Protein AF-A0A7S0WW81-F1 (afdb_monomer)

Organism: NCBI:txid1411642

Mean predicted aligned error: 4.0 Å

InterPro domains:
  IPR008942 ENTH/VHS [SSF48464] (6-82)
  IPR018610 UV-stimulated scaffold protein A [PTHR28670] (7-100)
  IPR049408 UV-stimulated scaffold protein A, N-terminal alpha-solenoid repeats [PF20867] (8-100)

Radius of gyration: 12.89 Å; Cα contacts (8 Å, |Δi|>4): 90; chains: 1; bounding box: 30×28×34 Å

Foldseek 3Di:
DCPVLLVLLLVLLVCQLPDDPDLQDGDPVSLVVNVVSCVVDLVSVVSNLVSLLVQLPDPDPSSNSSSVVSLVVCCVPDPSSVVVCVVCVVSVCCSPVVPPD

Sequence (101 aa):
MDYDAYTRVTTLIERLTNDVHDAEHLDAQKLSELKKTVRASDAVLLRAFEVLMERLKLRNSQKRLRALLILDVFFRRSKVCRGLLISKLEAFFELVVGLNS

Structure (mmCIF, N/CA/C/O backbone):
data_AF-A0A7S0WW81-F1
#
_entry.id   AF-A0A7S0WW81-F1
#
loop_
_atom_site.group_PDB
_atom_site.id
_atom_site.type_symbol
_atom_site.label_atom_id
_atom_site.label_alt_id
_atom_site.label_comp_id
_atom_site.label_asym_id
_atom_site.label_entity_id
_atom_site.label_seq_id
_atom_site.pdbx_PDB_ins_code
_atom_site.Cartn_x
_atom_site.Cartn_y
_atom_site.Cartn_z
_atom_site.occupancy
_atom_site.B_iso_or_equiv
_atom_site.auth_seq_id
_atom_site.auth_comp_id
_atom_site.auth_asym_id
_atom_site.auth_atom_id
_atom_site.pdbx_PDB_model_num
ATOM 1 N N . MET A 1 1 ? -6.761 -11.057 15.107 1.00 58.47 1 MET A N 1
ATOM 2 C CA . MET A 1 1 ? -5.908 -10.496 14.037 1.00 58.47 1 MET A CA 1
ATOM 3 C C . MET A 1 1 ? -6.227 -11.277 12.772 1.00 58.47 1 MET A C 1
ATOM 5 O O . MET A 1 1 ? -6.121 -12.495 12.813 1.00 58.47 1 MET A O 1
ATOM 9 N N . ASP A 1 2 ? -6.716 -10.621 11.719 1.00 74.12 2 ASP A N 1
ATOM 10 C CA . ASP A 1 2 ? -7.163 -11.283 10.482 1.00 74.12 2 ASP A CA 1
ATOM 11 C C . ASP A 1 2 ? -5.961 -11.567 9.562 1.00 74.12 2 ASP A C 1
ATOM 13 O O . ASP A 1 2 ? -5.620 -10.794 8.664 1.00 74.12 2 ASP A 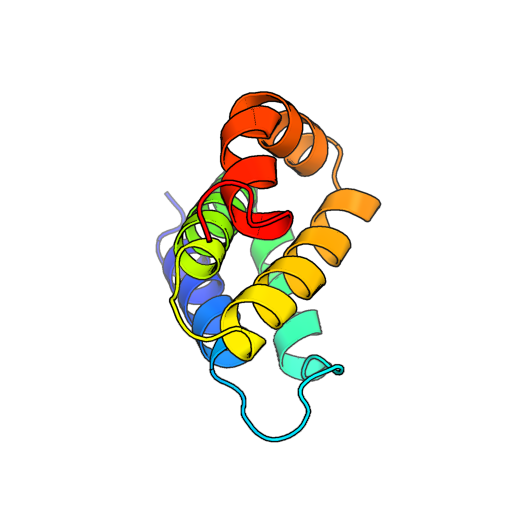O 1
ATOM 17 N N . TYR A 1 3 ? -5.245 -12.647 9.885 1.00 80.06 3 TYR A N 1
ATOM 18 C CA . TYR A 1 3 ? -4.014 -13.061 9.207 1.00 80.06 3 TYR A CA 1
ATOM 19 C C . TYR A 1 3 ? -4.235 -13.367 7.717 1.00 80.06 3 TYR A C 1
ATOM 21 O O . TYR A 1 3 ? -3.365 -13.088 6.884 1.00 80.06 3 TYR A O 1
ATOM 29 N N . ASP A 1 4 ? -5.413 -13.890 7.372 1.00 91.44 4 ASP A N 1
ATOM 30 C CA . ASP A 1 4 ? -5.773 -14.217 5.994 1.00 91.44 4 ASP A CA 1
ATOM 31 C C . ASP A 1 4 ? -5.930 -12.944 5.154 1.00 91.44 4 ASP A C 1
ATOM 33 O O . ASP A 1 4 ? -5.281 -12.801 4.114 1.00 91.44 4 ASP A O 1
ATOM 37 N N . ALA A 1 5 ? -6.664 -11.943 5.658 1.00 93.19 5 ALA A N 1
ATOM 38 C CA . ALA A 1 5 ? -6.813 -10.667 4.960 1.00 93.19 5 ALA A CA 1
ATOM 39 C C . ALA A 1 5 ? -5.472 -9.936 4.757 1.00 93.19 5 ALA A C 1
ATOM 41 O O . ALA A 1 5 ? -5.258 -9.312 3.714 1.00 93.19 5 ALA A O 1
ATOM 42 N N . TYR A 1 6 ? -4.541 -10.038 5.713 1.00 94.88 6 TYR A N 1
ATOM 43 C CA . TYR A 1 6 ? -3.207 -9.422 5.627 1.00 94.88 6 TYR A CA 1
ATOM 44 C C . TYR A 1 6 ? -2.332 -10.084 4.563 1.00 94.88 6 TYR A C 1
ATOM 46 O O . TYR A 1 6 ? -1.641 -9.411 3.787 1.00 94.88 6 TYR A O 1
ATOM 54 N N . THR A 1 7 ? -2.369 -11.410 4.509 1.00 95.44 7 THR A N 1
ATOM 55 C CA . THR A 1 7 ? -1.652 -12.169 3.484 1.00 95.44 7 THR A CA 1
ATOM 56 C C . THR A 1 7 ? -2.260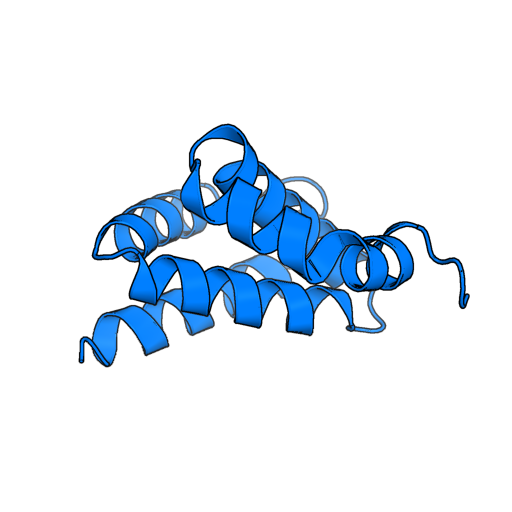 -11.878 2.117 1.00 95.44 7 THR A C 1
ATOM 58 O O . THR A 1 7 ? -1.547 -11.508 1.182 1.00 95.44 7 THR A O 1
ATOM 61 N N . ARG A 1 8 ? -3.596 -11.913 2.020 1.00 96.69 8 ARG A N 1
ATOM 62 C CA . ARG A 1 8 ? -4.326 -11.668 0.775 1.00 96.69 8 ARG A CA 1
ATOM 63 C C . ARG A 1 8 ? -4.071 -10.276 0.212 1.00 96.69 8 ARG A C 1
ATOM 65 O O . ARG A 1 8 ? -3.789 -10.157 -0.982 1.00 96.69 8 ARG A O 1
ATOM 72 N N . VAL A 1 9 ? -4.139 -9.236 1.048 1.00 97.19 9 VAL A N 1
ATOM 73 C CA . VAL A 1 9 ? -3.906 -7.851 0.608 1.00 97.19 9 VAL A CA 1
ATOM 74 C C . VAL A 1 9 ? -2.478 -7.669 0.101 1.00 97.19 9 VAL A C 1
ATOM 76 O O . VAL A 1 9 ? -2.279 -7.062 -0.951 1.00 97.19 9 VAL A O 1
ATOM 79 N N . THR A 1 10 ? -1.506 -8.276 0.791 1.00 97.38 10 THR A N 1
ATOM 80 C CA . THR A 1 10 ? -0.098 -8.253 0.386 1.00 97.38 10 THR A CA 1
ATOM 81 C C . THR A 1 10 ? 0.034 -8.890 -0.994 1.00 97.38 10 THR A C 1
ATOM 83 O O . THR A 1 10 ? 0.404 -8.195 -1.939 1.00 97.38 10 THR A O 1
ATOM 86 N N . THR A 1 11 ? -0.385 -10.152 -1.153 1.00 97.56 11 THR A N 1
ATOM 87 C CA . THR A 1 11 ? -0.298 -10.902 -2.419 1.00 97.56 11 THR A CA 1
ATOM 88 C C . THR A 1 11 ? -0.976 -10.182 -3.584 1.00 97.56 11 THR A C 1
ATOM 90 O O . THR A 1 11 ? -0.438 -10.160 -4.692 1.00 97.56 11 THR A O 1
ATOM 93 N N . LEU A 1 12 ? -2.148 -9.578 -3.367 1.00 97.88 12 LEU A N 1
ATOM 94 C CA . LEU A 1 12 ? -2.850 -8.839 -4.419 1.00 97.88 12 LEU A CA 1
ATOM 95 C C . LEU A 1 12 ? -2.055 -7.620 -4.891 1.00 97.88 12 LEU A C 1
ATOM 97 O O . LEU A 1 12 ? -1.938 -7.421 -6.101 1.00 97.88 12 LEU A O 1
ATOM 101 N N . ILE A 1 13 ? -1.461 -6.854 -3.972 1.00 97.88 13 ILE A N 1
ATOM 102 C CA . ILE A 1 13 ? -0.593 -5.719 -4.321 1.00 97.88 13 ILE A CA 1
ATOM 103 C C . ILE A 1 13 ? 0.653 -6.206 -5.066 1.00 97.88 13 ILE A C 1
ATOM 105 O O . ILE A 1 13 ? 1.053 -5.602 -6.062 1.00 97.88 13 ILE A O 1
ATOM 109 N 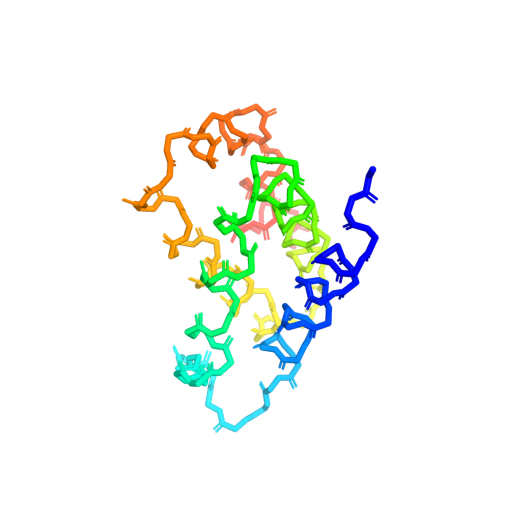N . GLU A 1 14 ? 1.259 -7.317 -4.645 1.00 96.69 14 GLU A N 1
ATOM 110 C CA . GLU A 1 14 ? 2.439 -7.864 -5.326 1.00 96.69 14 GLU A CA 1
ATOM 111 C C . GLU A 1 14 ? 2.127 -8.256 -6.766 1.00 96.69 14 GLU A C 1
ATOM 113 O O . GLU A 1 14 ? 2.859 -7.891 -7.686 1.00 96.69 14 GLU A O 1
ATOM 118 N N . ARG A 1 15 ? 1.011 -8.961 -6.974 1.00 96.00 15 ARG A N 1
ATOM 119 C CA . ARG A 1 15 ? 0.561 -9.377 -8.305 1.00 96.00 15 ARG A CA 1
ATOM 120 C C . ARG A 1 15 ? 0.219 -8.170 -9.167 1.00 96.00 15 ARG A C 1
ATOM 122 O O . ARG A 1 15 ? 0.655 -8.110 -10.308 1.00 96.00 15 ARG A O 1
ATOM 129 N N . LEU A 1 16 ? -0.509 -7.203 -8.611 1.00 95.88 16 LEU A N 1
ATOM 130 C CA . LEU A 1 16 ? -0.875 -5.978 -9.317 1.00 95.88 16 LEU A CA 1
ATOM 131 C C . LEU A 1 16 ? 0.325 -5.092 -9.638 1.00 95.88 16 LEU A C 1
ATOM 133 O O . LEU A 1 16 ? 0.235 -4.344 -10.597 1.00 95.88 16 LEU A O 1
ATOM 137 N N . THR A 1 17 ? 1.419 -5.141 -8.875 1.00 95.19 17 THR A N 1
ATOM 138 C CA . THR A 1 17 ? 2.628 -4.337 -9.147 1.00 95.19 17 THR A CA 1
ATOM 139 C C . THR A 1 17 ? 3.652 -5.064 -10.015 1.00 95.19 17 THR A C 1
ATOM 141 O O . THR A 1 17 ? 4.454 -4.402 -10.663 1.00 95.19 17 THR A O 1
ATOM 144 N N . ASN A 1 18 ? 3.638 -6.399 -10.052 1.00 94.06 18 ASN A N 1
ATOM 145 C CA . ASN A 1 18 ? 4.510 -7.207 -10.912 1.00 94.06 18 ASN A CA 1
ATOM 146 C C . ASN A 1 18 ? 3.914 -7.495 -12.301 1.00 94.06 18 ASN A C 1
ATOM 148 O O . ASN A 1 18 ? 4.602 -8.092 -13.124 1.00 94.06 18 ASN A O 1
ATOM 152 N N . ASP A 1 19 ? 2.660 -7.118 -12.556 1.00 87.75 19 ASP A N 1
ATOM 153 C CA . ASP A 1 19 ? 2.015 -7.330 -13.851 1.00 87.75 19 ASP A CA 1
ATOM 154 C C . ASP A 1 19 ? 2.724 -6.517 -14.952 1.00 87.75 19 ASP A C 1
ATOM 156 O O . ASP A 1 19 ? 2.947 -5.309 -14.812 1.00 87.75 19 ASP A O 1
ATOM 160 N N . VAL A 1 20 ? 3.108 -7.202 -16.031 1.00 79.88 20 VAL A N 1
ATOM 161 C CA . VAL A 1 20 ? 3.920 -6.666 -17.136 1.00 79.88 20 VAL A CA 1
ATOM 162 C C . VAL A 1 20 ? 3.098 -6.333 -18.380 1.00 79.88 20 VAL A C 1
ATOM 164 O O . VAL A 1 20 ? 3.634 -5.707 -19.289 1.00 79.88 20 VAL A O 1
ATOM 167 N N . HIS A 1 21 ? 1.818 -6.715 -18.432 1.00 73.38 21 HIS A N 1
ATOM 168 C CA . HIS A 1 21 ? 1.039 -6.643 -19.673 1.00 73.38 21 HIS A CA 1
ATOM 169 C C . HIS A 1 21 ? 0.557 -5.235 -20.043 1.00 73.38 21 HIS A C 1
ATOM 171 O O . HIS A 1 21 ? 0.467 -4.931 -21.227 1.00 73.38 21 HIS A O 1
ATOM 177 N N . ASP A 1 22 ? 0.278 -4.372 -19.063 1.00 74.88 22 ASP A N 1
ATOM 178 C CA . ASP A 1 22 ? -0.196 -3.004 -19.312 1.00 74.88 22 ASP A CA 1
ATOM 179 C C . ASP A 1 22 ? 0.278 -2.066 -18.201 1.00 74.88 22 ASP A C 1
ATOM 181 O O . ASP A 1 22 ? -0.174 -2.179 -17.065 1.00 74.88 22 ASP A O 1
ATOM 185 N N . ALA A 1 23 ? 1.229 -1.178 -18.496 1.00 69.31 23 ALA A N 1
ATOM 186 C CA . ALA A 1 23 ? 1.859 -0.319 -17.493 1.00 69.31 23 ALA A CA 1
ATOM 187 C C . ALA A 1 23 ? 0.907 0.705 -16.852 1.00 69.31 23 ALA A C 1
ATOM 189 O O . ALA A 1 23 ? 1.155 1.113 -15.715 1.00 69.31 23 ALA A O 1
ATOM 190 N N . GLU A 1 24 ? -0.162 1.091 -17.549 1.00 75.19 24 GLU A N 1
ATOM 191 C CA . GLU A 1 24 ? -1.076 2.158 -17.125 1.00 75.19 24 GLU A CA 1
ATOM 192 C C . GLU A 1 24 ? -2.395 1.606 -16.573 1.00 75.19 24 GLU A C 1
ATOM 194 O O . GLU A 1 24 ? -3.034 2.253 -15.740 1.00 75.19 24 GLU A O 1
ATOM 199 N N . HIS A 1 25 ? -2.769 0.377 -16.944 1.00 86.12 25 HIS A N 1
ATOM 200 C CA . HIS A 1 25 ? -3.987 -0.259 -16.451 1.00 86.12 25 HIS A CA 1
ATOM 201 C C . HIS A 1 25 ? -3.709 -1.340 -15.407 1.00 86.12 25 HIS A C 1
ATOM 203 O O . HIS A 1 25 ? -2.927 -2.281 -15.574 1.00 86.12 25 HIS A O 1
ATOM 209 N N . LEU A 1 26 ? -4.420 -1.225 -14.289 1.00 92.62 26 LEU A N 1
ATOM 210 C CA . LEU A 1 26 ? -4.495 -2.268 -13.279 1.00 92.62 26 LEU A CA 1
ATOM 211 C C . LEU A 1 26 ? -5.533 -3.305 -13.703 1.00 92.62 26 LEU A C 1
ATOM 213 O O . LEU A 1 26 ? -6.649 -2.949 -14.076 1.00 92.62 26 LEU A O 1
ATOM 217 N N . ASP A 1 27 ? -5.192 -4.586 -13.570 1.00 94.25 27 ASP A N 1
ATOM 218 C CA . ASP A 1 27 ? -6.143 -5.681 -13.750 1.00 94.25 27 ASP A CA 1
ATOM 219 C C . ASP A 1 27 ? -7.404 -5.441 -12.900 1.00 94.25 27 ASP A C 1
ATOM 221 O O . ASP A 1 27 ? -7.351 -5.375 -11.664 1.00 94.25 27 ASP A O 1
ATOM 225 N N . ALA A 1 28 ? -8.545 -5.286 -13.575 1.00 93.06 28 ALA A N 1
ATOM 226 C CA . ALA A 1 28 ? -9.792 -4.865 -12.946 1.00 93.06 28 ALA A CA 1
ATOM 227 C C . ALA A 1 28 ? -10.319 -5.891 -11.932 1.00 93.06 28 ALA A C 1
ATOM 229 O O . ALA A 1 28 ? -10.902 -5.508 -10.910 1.00 93.06 28 ALA A O 1
ATOM 230 N N . GLN A 1 29 ? -10.097 -7.186 -12.179 1.00 94.81 29 GLN A N 1
ATOM 231 C CA . GLN A 1 29 ? -10.538 -8.258 -11.293 1.00 94.81 29 GLN A CA 1
ATOM 232 C C . GLN A 1 29 ? -9.712 -8.260 -10.004 1.00 94.81 29 GLN A C 1
ATOM 234 O O . GLN A 1 29 ? -10.284 -8.197 -8.910 1.00 94.81 29 GLN A O 1
ATOM 239 N N . LYS A 1 30 ? -8.379 -8.248 -10.120 1.00 95.31 30 LYS A N 1
ATOM 240 C CA . LYS A 1 30 ? -7.451 -8.179 -8.980 1.00 95.31 30 LYS A CA 1
ATOM 241 C C . LYS A 1 30 ? -7.666 -6.893 -8.176 1.00 95.31 30 LYS A C 1
ATOM 243 O O . LYS A 1 30 ? -7.681 -6.933 -6.948 1.00 95.31 30 LYS A O 1
ATOM 248 N N . LEU A 1 31 ? -7.898 -5.759 -8.845 1.00 96.12 31 LEU A N 1
ATOM 249 C CA . LEU A 1 31 ? -8.182 -4.483 -8.179 1.00 96.12 31 LEU A CA 1
ATOM 250 C C . LEU A 1 31 ? -9.537 -4.493 -7.455 1.00 96.12 31 LEU A C 1
ATOM 252 O O . LEU A 1 31 ? -9.668 -3.929 -6.368 1.00 96.12 31 LEU A O 1
ATOM 256 N N . SER A 1 32 ? -10.562 -5.115 -8.041 1.00 96.50 32 SER A N 1
ATOM 257 C CA . SER A 1 32 ? -11.865 -5.292 -7.390 1.00 96.50 32 SER A CA 1
ATOM 258 C C . SER A 1 32 ? -11.738 -6.119 -6.114 1.00 96.50 32 SER A C 1
ATOM 260 O O . SER A 1 32 ? -12.266 -5.728 -5.072 1.00 96.50 32 SER A O 1
ATOM 262 N N . GLU A 1 33 ? -10.984 -7.214 -6.175 1.00 96.88 33 GLU A N 1
ATOM 263 C CA . GLU A 1 33 ? -10.715 -8.053 -5.014 1.00 96.88 33 GLU A CA 1
ATOM 264 C C . GLU A 1 33 ? -9.932 -7.298 -3.938 1.00 96.88 33 GLU A C 1
ATOM 266 O O . GLU A 1 33 ? -10.356 -7.270 -2.785 1.00 96.88 33 GLU A O 1
ATOM 271 N N . LEU A 1 34 ? -8.874 -6.582 -4.327 1.00 97.31 34 LEU A N 1
ATOM 272 C CA . LEU A 1 34 ? -8.076 -5.773 -3.410 1.00 97.31 34 LEU A CA 1
ATOM 273 C C . LEU A 1 34 ? -8.944 -4.755 -2.659 1.00 97.31 34 LEU A C 1
ATOM 275 O O . LEU A 1 34 ? -8.860 -4.655 -1.436 1.00 97.31 34 LEU A O 1
ATOM 279 N N . LYS A 1 35 ? -9.833 -4.050 -3.374 1.00 95.81 35 LYS A N 1
ATOM 280 C CA . LYS A 1 35 ? -10.791 -3.103 -2.776 1.00 95.81 35 LYS A CA 1
ATOM 281 C C . LYS A 1 35 ? -11.741 -3.767 -1.777 1.00 95.81 35 LYS A C 1
ATOM 283 O O . LYS A 1 35 ? -12.157 -3.102 -0.834 1.00 95.81 35 LYS A O 1
ATOM 288 N N . LYS A 1 36 ? -12.123 -5.031 -1.986 1.00 95.56 36 LYS A N 1
ATOM 289 C CA . LYS A 1 36 ? -12.953 -5.782 -1.030 1.00 95.56 36 LYS A CA 1
ATOM 290 C C . LYS A 1 36 ? -12.139 -6.159 0.205 1.00 95.56 36 LYS A C 1
ATOM 292 O O . LYS A 1 36 ? -12.601 -5.908 1.311 1.00 95.56 36 LYS A O 1
ATOM 297 N N . THR A 1 37 ? -10.922 -6.670 0.021 1.00 95.69 37 THR A N 1
ATOM 298 C CA . THR A 1 37 ? -10.041 -7.078 1.125 1.00 95.69 37 THR A CA 1
ATOM 299 C C . THR A 1 37 ? -9.716 -5.909 2.056 1.00 95.69 37 THR A C 1
ATOM 301 O O . THR A 1 37 ? -9.885 -6.033 3.263 1.00 95.69 37 THR A O 1
ATOM 304 N N . VAL A 1 38 ? -9.350 -4.735 1.524 1.00 95.31 38 VAL A N 1
ATOM 305 C CA . VAL A 1 38 ? -9.024 -3.560 2.365 1.00 95.31 38 VAL A CA 1
ATOM 306 C C . VAL A 1 38 ? -10.214 -2.996 3.144 1.00 95.31 38 VAL A C 1
ATOM 308 O O . VAL A 1 38 ? -10.012 -2.236 4.083 1.00 95.31 38 VAL A O 1
ATOM 311 N N . ARG A 1 39 ? -11.453 -3.347 2.775 1.00 92.81 39 ARG A N 1
ATOM 312 C CA . ARG A 1 39 ? -12.663 -2.932 3.506 1.00 92.81 39 ARG A CA 1
ATOM 313 C C . ARG A 1 39 ? -12.956 -3.803 4.724 1.00 92.81 39 ARG A C 1
ATOM 315 O O . ARG A 1 39 ? -13.850 -3.451 5.483 1.00 92.81 39 ARG A O 1
ATOM 322 N N . ALA A 1 40 ? -12.235 -4.912 4.908 1.00 91.81 40 ALA A N 1
ATOM 323 C CA . ALA A 1 40 ? -12.438 -5.796 6.049 1.00 91.81 40 ALA A CA 1
ATOM 324 C C . ALA A 1 40 ? -12.140 -5.090 7.384 1.00 91.81 40 ALA A C 1
ATOM 326 O O . ALA A 1 40 ? -12.861 -5.291 8.356 1.00 91.81 40 ALA A O 1
ATOM 327 N N . SER A 1 41 ? -11.104 -4.241 7.437 1.00 93.12 41 SER A N 1
ATOM 328 C CA . SER A 1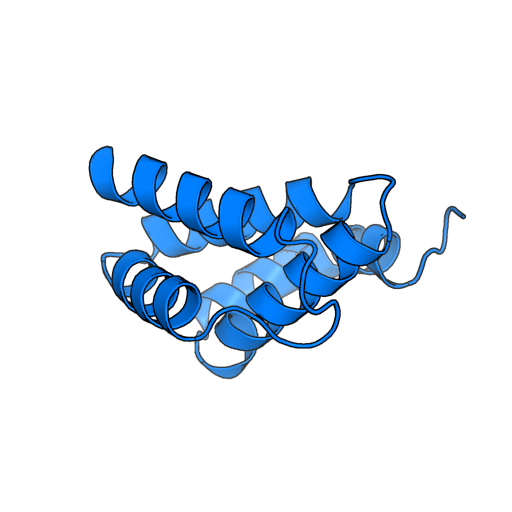 41 ? -10.826 -3.363 8.582 1.00 93.12 41 SER A CA 1
ATOM 329 C C . SER A 1 41 ? -9.802 -2.275 8.243 1.00 93.12 41 SER A C 1
ATOM 331 O O . SER A 1 41 ? -8.995 -2.430 7.323 1.00 93.12 41 SER A O 1
ATOM 333 N N . ASP A 1 42 ? -9.758 -1.217 9.058 1.00 94.19 42 ASP A N 1
ATOM 334 C CA . ASP A 1 42 ? -8.722 -0.176 8.974 1.00 94.19 42 ASP A CA 1
ATOM 335 C C . ASP A 1 42 ? -7.304 -0.743 9.141 1.00 94.19 42 ASP A C 1
ATOM 337 O O . ASP A 1 42 ? -6.352 -0.225 8.562 1.00 94.19 42 ASP A O 1
ATOM 341 N N . ALA A 1 43 ? -7.160 -1.845 9.880 1.00 95.06 43 ALA A N 1
ATOM 342 C CA . ALA A 1 43 ? -5.883 -2.515 10.083 1.00 95.06 43 ALA A CA 1
ATOM 343 C C . ALA A 1 43 ? -5.378 -3.196 8.791 1.00 95.06 43 ALA A C 1
ATOM 345 O O . ALA A 1 43 ? -4.191 -3.125 8.468 1.00 95.06 43 ALA A O 1
ATOM 346 N N . VAL A 1 44 ? -6.285 -3.771 7.987 1.00 95.88 44 VAL A N 1
ATOM 347 C CA . VAL A 1 44 ? -5.951 -4.305 6.652 1.00 95.88 44 VAL A CA 1
ATOM 348 C C . VAL A 1 44 ? -5.595 -3.170 5.689 1.00 95.88 44 VAL A C 1
ATOM 350 O O . VAL A 1 44 ? -4.668 -3.313 4.891 1.00 95.88 44 VAL A O 1
ATOM 353 N N . LEU A 1 45 ? -6.281 -2.025 5.772 1.00 96.31 45 LEU A N 1
ATOM 354 C CA . LEU A 1 45 ? -5.933 -0.843 4.980 1.00 96.31 45 LEU A CA 1
ATOM 355 C C . LEU A 1 45 ? -4.555 -0.280 5.359 1.00 96.31 45 LEU A C 1
ATOM 357 O O . LEU A 1 45 ? -3.779 0.059 4.466 1.00 96.31 45 LEU A O 1
ATOM 361 N N . LEU A 1 46 ? -4.231 -0.212 6.653 1.00 96.12 46 LEU A N 1
ATOM 362 C CA . LEU A 1 46 ? -2.895 0.162 7.121 1.00 96.12 46 LEU A CA 1
ATOM 363 C C . LEU A 1 46 ? -1.841 -0.784 6.542 1.00 96.12 46 LEU A C 1
ATOM 365 O O . LEU A 1 46 ? -0.858 -0.326 5.962 1.00 96.12 46 LEU A O 1
ATOM 369 N N . ARG A 1 47 ? -2.088 -2.098 6.605 1.00 97.12 47 ARG A N 1
ATOM 370 C CA . ARG A 1 47 ? -1.179 -3.085 6.021 1.00 97.12 47 ARG A CA 1
ATOM 371 C C . ARG A 1 47 ? -0.998 -2.884 4.514 1.00 97.12 47 ARG A C 1
ATOM 373 O O . ARG A 1 47 ? 0.122 -2.946 4.015 1.00 97.12 47 ARG A O 1
ATOM 380 N N . ALA A 1 48 ? -2.083 -2.618 3.788 1.00 97.62 48 ALA A N 1
ATOM 381 C CA . ALA A 1 48 ? -2.032 -2.315 2.359 1.00 97.62 48 ALA A CA 1
ATOM 382 C C . ALA A 1 48 ? -1.155 -1.088 2.072 1.00 97.62 48 ALA A C 1
ATOM 384 O O . ALA A 1 48 ? -0.328 -1.115 1.162 1.00 97.62 48 ALA A O 1
ATOM 385 N N . PHE A 1 49 ? -1.322 -0.026 2.864 1.00 97.69 49 PHE A N 1
ATOM 386 C CA . PHE A 1 49 ? -0.550 1.206 2.746 1.00 97.69 49 PHE A CA 1
ATOM 387 C C . PHE A 1 49 ? 0.948 0.969 2.982 1.00 97.69 49 PHE A C 1
ATOM 389 O O . PHE A 1 49 ? 1.762 1.397 2.167 1.00 97.69 49 PHE A O 1
ATOM 396 N N . GLU A 1 50 ? 1.319 0.232 4.032 1.00 97.00 50 GLU A N 1
ATOM 397 C CA . GLU A 1 50 ? 2.717 -0.140 4.299 1.00 97.00 50 GLU A CA 1
ATOM 398 C C . GLU A 1 50 ? 3.340 -0.893 3.120 1.00 97.00 50 GLU A C 1
ATOM 400 O O . GLU A 1 50 ? 4.427 -0.545 2.660 1.00 97.00 50 GLU A O 1
ATOM 405 N N . VAL A 1 51 ? 2.630 -1.893 2.585 1.00 97.94 51 VAL A N 1
ATOM 406 C CA . VAL A 1 51 ? 3.106 -2.665 1.430 1.00 97.94 51 VAL A CA 1
ATOM 407 C C . VAL A 1 51 ? 3.290 -1.756 0.213 1.00 97.94 51 VAL A C 1
ATOM 409 O O . VAL A 1 51 ? 4.292 -1.880 -0.488 1.00 97.94 51 VAL A O 1
ATOM 412 N N . LEU A 1 52 ? 2.375 -0.816 -0.039 1.00 97.56 52 LEU A N 1
ATOM 413 C CA . LEU A 1 52 ? 2.511 0.140 -1.143 1.00 97.56 52 LEU A CA 1
ATOM 414 C C . LEU A 1 52 ? 3.722 1.063 -0.972 1.00 97.56 52 LEU A C 1
ATOM 416 O O . LEU A 1 52 ? 4.440 1.282 -1.946 1.00 97.56 52 LEU A O 1
ATOM 420 N N . MET A 1 53 ? 3.998 1.542 0.243 1.00 96.56 53 MET A N 1
ATOM 421 C CA . MET A 1 53 ? 5.194 2.344 0.526 1.00 96.56 53 MET A CA 1
ATOM 422 C C . MET A 1 53 ? 6.484 1.558 0.249 1.00 96.56 53 MET A C 1
ATOM 424 O O . MET A 1 53 ? 7.409 2.102 -0.351 1.00 96.56 53 MET A O 1
ATOM 428 N N . GLU A 1 54 ? 6.541 0.266 0.590 1.00 96.31 54 GLU A N 1
ATOM 429 C CA . GLU A 1 54 ? 7.683 -0.588 0.222 1.00 96.31 54 GLU A CA 1
ATOM 430 C C . GLU A 1 54 ? 7.790 -0.799 -1.295 1.00 96.31 54 GLU A C 1
ATOM 432 O O . GLU A 1 54 ? 8.887 -0.799 -1.857 1.00 96.31 54 GLU A O 1
ATOM 437 N N . ARG A 1 55 ? 6.658 -0.921 -1.999 1.00 95.31 55 ARG A N 1
ATOM 438 C CA . ARG A 1 55 ? 6.649 -1.038 -3.466 1.00 95.31 55 ARG A CA 1
ATOM 439 C C . ARG A 1 55 ? 7.151 0.229 -4.160 1.00 95.31 55 ARG A C 1
ATOM 441 O O . ARG A 1 55 ? 7.818 0.117 -5.189 1.00 95.31 55 ARG A O 1
ATOM 448 N N . LEU A 1 56 ? 6.894 1.406 -3.593 1.00 94.50 56 LEU A N 1
ATOM 449 C CA . LEU A 1 56 ? 7.412 2.682 -4.098 1.00 94.50 56 LEU A CA 1
ATOM 450 C C . LEU A 1 56 ? 8.940 2.808 -3.968 1.00 94.50 56 LEU A C 1
ATOM 452 O O . LEU A 1 56 ? 9.545 3.550 -4.732 1.00 94.50 56 LEU A O 1
ATOM 456 N N . LYS A 1 57 ? 9.592 2.036 -3.089 1.00 93.44 57 LYS A N 1
ATOM 457 C CA . LYS A 1 57 ? 11.065 1.995 -2.969 1.00 93.44 57 LYS A CA 1
ATOM 458 C C . LYS A 1 57 ? 11.750 1.156 -4.051 1.00 93.44 57 LYS A C 1
ATOM 460 O O . LYS A 1 57 ? 12.977 1.140 -4.143 1.00 93.44 57 LYS A O 1
ATOM 465 N N . LEU A 1 58 ? 10.993 0.413 -4.862 1.00 91.19 58 LEU A N 1
ATOM 466 C CA . LEU A 1 58 ? 11.574 -0.469 -5.873 1.00 91.19 58 LEU A CA 1
ATOM 467 C C . LEU A 1 58 ? 12.261 0.328 -6.992 1.00 91.19 58 LEU A C 1
ATOM 469 O O . LEU A 1 58 ? 11.777 1.362 -7.446 1.00 91.19 58 LEU A O 1
ATOM 473 N N . ARG A 1 59 ? 13.373 -0.203 -7.516 1.00 86.50 59 ARG A N 1
ATOM 474 C CA . ARG A 1 59 ? 14.135 0.439 -8.608 1.00 86.50 59 ARG A CA 1
ATOM 475 C C . ARG A 1 59 ? 13.371 0.510 -9.933 1.00 86.50 59 ARG A C 1
ATOM 477 O O . ARG A 1 59 ? 13.609 1.414 -10.726 1.00 86.50 59 ARG A O 1
ATOM 484 N N . ASN A 1 60 ? 12.456 -0.427 -10.171 1.00 90.00 60 ASN A N 1
ATOM 485 C CA . ASN A 1 60 ? 11.697 -0.511 -11.413 1.00 90.00 60 ASN A CA 1
ATOM 486 C C . ASN A 1 60 ? 10.575 0.548 -11.445 1.00 90.00 60 ASN A C 1
ATOM 488 O O . ASN A 1 60 ? 9.661 0.510 -10.619 1.00 90.00 60 ASN A O 1
ATOM 492 N N . SER A 1 61 ? 10.639 1.458 -12.420 1.00 88.75 61 SER A N 1
ATOM 493 C CA . SER A 1 61 ? 9.697 2.572 -12.591 1.00 88.75 61 SER A CA 1
ATOM 494 C C . SER A 1 61 ? 8.252 2.119 -12.815 1.00 88.75 61 SER A C 1
ATOM 496 O O . SER A 1 61 ? 7.347 2.703 -12.227 1.00 88.75 61 SER A O 1
ATOM 498 N N . GLN A 1 62 ? 8.024 1.045 -13.578 1.00 89.81 62 GLN A N 1
ATOM 499 C CA . GLN A 1 62 ? 6.691 0.477 -13.799 1.00 89.81 62 GLN A CA 1
ATOM 500 C C . GLN A 1 62 ? 6.090 -0.040 -12.487 1.00 89.81 62 GLN A C 1
ATOM 502 O O . GLN A 1 62 ? 4.935 0.245 -12.180 1.00 89.81 62 GLN A O 1
ATOM 507 N N . LYS A 1 63 ? 6.877 -0.737 -11.654 1.00 92.19 63 LYS A N 1
ATOM 508 C CA . LYS A 1 63 ? 6.399 -1.213 -10.342 1.00 92.19 63 LYS A CA 1
ATOM 509 C C . LYS A 1 63 ? 6.022 -0.052 -9.418 1.00 92.19 63 LYS A C 1
ATOM 511 O O . LYS A 1 63 ? 4.990 -0.131 -8.751 1.00 92.19 63 LYS A O 1
ATOM 516 N N . ARG A 1 64 ? 6.820 1.026 -9.411 1.00 92.69 64 ARG A N 1
ATOM 517 C CA . ARG A 1 64 ? 6.513 2.252 -8.650 1.00 92.69 64 ARG A CA 1
ATOM 518 C C . ARG A 1 64 ? 5.245 2.934 -9.161 1.00 92.69 64 ARG A C 1
ATOM 520 O O . ARG A 1 64 ? 4.372 3.247 -8.357 1.00 92.69 64 ARG A O 1
ATOM 527 N N . LEU A 1 65 ? 5.106 3.098 -10.479 1.00 92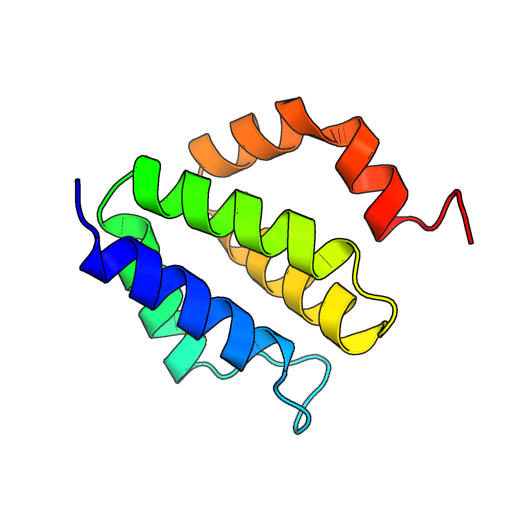.44 65 LEU A N 1
ATOM 528 C CA . LEU A 1 65 ? 3.916 3.692 -11.095 1.00 92.44 65 LEU A CA 1
ATOM 529 C C . LEU A 1 65 ? 2.651 2.918 -10.714 1.00 92.44 65 LEU A C 1
ATOM 531 O O . LEU A 1 65 ? 1.671 3.504 -10.264 1.00 92.44 65 LEU A O 1
ATOM 535 N N . ARG A 1 66 ? 2.683 1.587 -10.806 1.00 94.00 66 ARG A N 1
ATOM 536 C CA . ARG A 1 66 ? 1.537 0.747 -10.434 1.00 94.00 66 ARG A CA 1
ATOM 537 C C . ARG A 1 66 ? 1.208 0.849 -8.948 1.00 94.00 66 ARG A C 1
ATOM 539 O O . ARG A 1 66 ? 0.034 0.910 -8.596 1.00 94.00 66 ARG A O 1
ATOM 546 N N . ALA A 1 67 ? 2.216 0.910 -8.076 1.00 95.69 67 ALA A N 1
ATOM 547 C CA . ALA A 1 67 ? 1.994 1.151 -6.651 1.00 95.69 67 ALA A CA 1
ATOM 548 C C . ALA A 1 67 ? 1.314 2.511 -6.409 1.00 95.69 67 ALA A C 1
ATOM 550 O O . ALA A 1 67 ? 0.368 2.587 -5.625 1.00 95.69 67 ALA A O 1
ATOM 551 N N . LEU A 1 68 ? 1.723 3.555 -7.137 1.00 95.12 68 L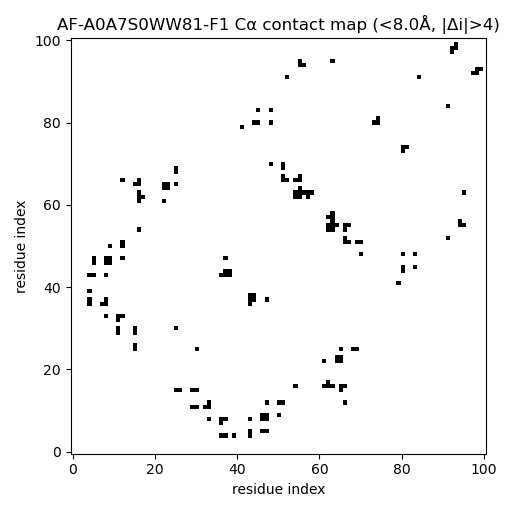EU A N 1
ATOM 552 C CA . LEU A 1 68 ? 1.100 4.877 -7.071 1.00 95.12 68 LEU A CA 1
ATOM 553 C C . LEU A 1 68 ? -0.360 4.859 -7.556 1.00 95.12 68 LEU A C 1
ATOM 555 O O . LEU A 1 68 ? -1.226 5.417 -6.885 1.00 95.12 68 LEU A O 1
ATOM 559 N N . LEU A 1 69 ? -0.656 4.165 -8.660 1.00 95.31 69 LEU A N 1
ATOM 560 C CA . LEU A 1 69 ? -2.025 4.009 -9.171 1.00 95.31 69 LEU A CA 1
ATOM 561 C C . LEU A 1 69 ? -2.935 3.288 -8.164 1.00 95.31 69 LEU A C 1
ATOM 563 O O . LEU A 1 69 ? -4.078 3.693 -7.955 1.00 95.31 69 LEU A O 1
ATOM 567 N N . ILE A 1 70 ? -2.436 2.238 -7.503 1.00 96.44 70 ILE A N 1
ATOM 568 C CA . ILE A 1 70 ? -3.196 1.541 -6.453 1.00 96.44 70 ILE A CA 1
ATOM 569 C C . ILE A 1 70 ? -3.413 2.468 -5.247 1.00 96.44 70 ILE A C 1
ATOM 571 O O . ILE A 1 70 ? -4.519 2.522 -4.705 1.00 96.44 70 ILE A O 1
ATOM 575 N N . LEU A 1 71 ? -2.383 3.213 -4.834 1.00 96.81 71 LEU A N 1
ATOM 576 C CA . LEU A 1 71 ? -2.482 4.153 -3.718 1.00 96.81 71 LEU A CA 1
ATOM 577 C C . LEU A 1 71 ? -3.513 5.258 -3.994 1.00 96.81 71 LEU A C 1
ATOM 579 O O . LEU A 1 71 ? -4.301 5.578 -3.104 1.00 96.81 71 LEU A O 1
ATOM 583 N N . ASP A 1 72 ? -3.572 5.784 -5.220 1.00 95.88 72 ASP A N 1
ATOM 584 C CA . ASP A 1 72 ? -4.566 6.785 -5.631 1.00 95.88 72 ASP A CA 1
ATOM 585 C C . ASP A 1 72 ? -6.009 6.266 -5.473 1.00 95.88 72 ASP A C 1
ATOM 587 O O . ASP A 1 72 ? -6.885 6.964 -4.949 1.00 95.88 72 ASP A O 1
ATOM 591 N N . VAL A 1 73 ? -6.256 4.995 -5.819 1.00 94.88 73 VAL A N 1
ATOM 592 C CA . VAL A 1 73 ? -7.569 4.350 -5.624 1.00 94.88 73 VAL A CA 1
ATOM 593 C C . VAL A 1 73 ? -7.999 4.385 -4.154 1.00 94.88 73 VAL A C 1
ATOM 595 O O . VAL A 1 73 ? -9.172 4.647 -3.858 1.00 94.88 73 VAL A O 1
ATOM 598 N N . PHE A 1 74 ? -7.074 4.136 -3.225 1.00 95.25 74 PHE A N 1
ATOM 599 C CA . PHE A 1 74 ? -7.360 4.177 -1.790 1.00 95.25 74 PHE A CA 1
ATOM 600 C C . PHE A 1 74 ? -7.501 5.610 -1.279 1.00 95.25 74 PHE A C 1
ATOM 602 O O . PHE A 1 74 ? -8.464 5.922 -0.569 1.00 95.25 74 PHE A O 1
ATOM 609 N N . PHE A 1 75 ? -6.591 6.492 -1.686 1.00 95.56 75 PHE A N 1
ATOM 610 C CA . PHE A 1 75 ? -6.545 7.890 -1.275 1.00 95.56 75 PHE A CA 1
ATOM 611 C C . PHE A 1 75 ? -7.853 8.626 -1.595 1.00 95.56 75 PHE A C 1
ATOM 613 O O . PHE A 1 75 ? -8.432 9.278 -0.720 1.00 95.56 75 PHE A O 1
ATOM 620 N N . ARG A 1 76 ? -8.392 8.450 -2.811 1.00 94.31 76 ARG A N 1
ATOM 621 C CA . ARG A 1 76 ? -9.640 9.108 -3.246 1.00 94.31 76 ARG A CA 1
ATOM 622 C C . ARG A 1 76 ? -10.881 8.679 -2.464 1.00 94.31 76 ARG A C 1
ATOM 624 O O . ARG A 1 76 ? -11.887 9.385 -2.489 1.00 94.31 76 ARG A O 1
ATOM 631 N N . ARG A 1 77 ? -10.860 7.507 -1.821 1.00 90.69 77 ARG A N 1
ATOM 632 C CA . ARG A 1 77 ? -12.059 6.883 -1.230 1.00 90.69 77 ARG A CA 1
ATOM 633 C C . ARG A 1 77 ? -11.968 6.656 0.280 1.00 90.69 77 ARG A C 1
ATOM 635 O O . ARG A 1 77 ? -13.000 6.385 0.885 1.00 90.69 77 ARG A O 1
ATOM 642 N N . SER A 1 78 ? -10.792 6.790 0.902 1.00 93.81 78 SER A N 1
ATOM 643 C CA . SER A 1 78 ? -10.593 6.519 2.333 1.00 93.81 78 SER A CA 1
ATOM 644 C C . SER A 1 78 ? -9.997 7.713 3.086 1.00 93.81 78 SER A C 1
ATOM 646 O O . SER A 1 78 ? -8.905 8.191 2.783 1.00 93.81 78 SER A O 1
ATOM 648 N N . LYS A 1 79 ? -10.708 8.196 4.118 1.00 94.19 79 LYS A N 1
ATOM 649 C CA . LYS A 1 79 ? -10.185 9.216 5.051 1.00 94.19 79 LYS A CA 1
ATOM 650 C C . LYS A 1 79 ? -8.988 8.685 5.844 1.00 94.19 79 LYS A C 1
ATOM 652 O O . LYS A 1 79 ? -8.029 9.424 6.037 1.00 94.19 79 LYS A O 1
ATOM 657 N N . VAL A 1 80 ? -9.028 7.413 6.242 1.00 94.50 80 VAL A N 1
ATOM 658 C CA . VAL A 1 80 ? -7.925 6.742 6.945 1.00 94.50 80 VAL A CA 1
ATOM 659 C C . VAL A 1 80 ? -6.675 6.730 6.068 1.00 94.50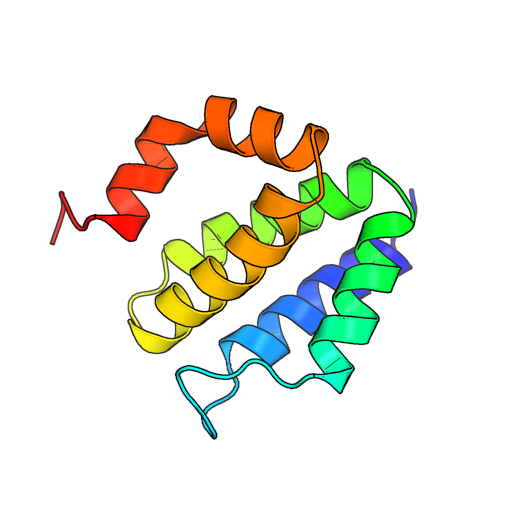 80 VAL A C 1
ATOM 661 O O . VAL A 1 80 ? -5.624 7.175 6.512 1.00 94.50 80 VAL A O 1
ATOM 664 N N . CYS A 1 81 ? -6.801 6.352 4.790 1.00 96.38 81 CYS A N 1
ATOM 665 C CA . CYS A 1 81 ? -5.678 6.389 3.848 1.00 96.38 81 CYS A CA 1
ATOM 666 C C . CYS A 1 81 ? -5.095 7.801 3.694 1.00 96.38 81 CYS A C 1
ATOM 668 O O . CYS A 1 81 ? -3.878 7.959 3.664 1.00 96.38 81 CYS A O 1
ATOM 670 N N . ARG A 1 82 ? -5.945 8.835 3.624 1.00 97.00 82 ARG A N 1
ATOM 671 C CA . ARG A 1 82 ? -5.486 10.234 3.575 1.00 97.00 82 ARG A CA 1
ATOM 672 C C . ARG A 1 82 ? -4.697 10.619 4.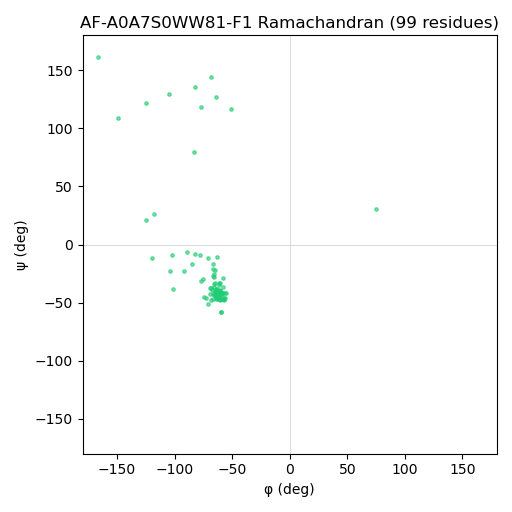828 1.00 97.00 82 ARG A C 1
ATOM 674 O O . ARG A 1 82 ? -3.646 11.233 4.703 1.00 97.00 82 ARG A O 1
ATOM 681 N N . GLY A 1 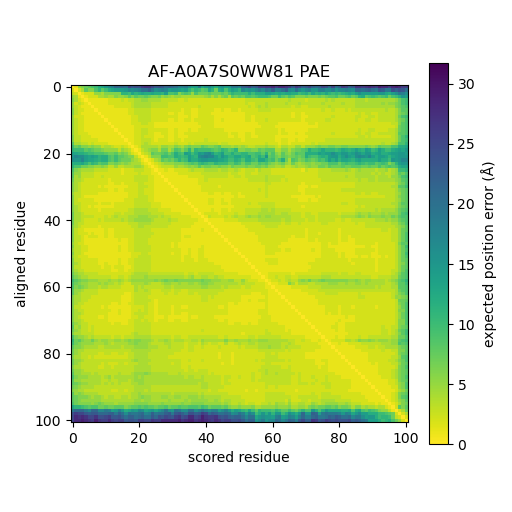83 ? -5.162 10.221 6.014 1.00 97.31 83 GLY A N 1
ATOM 682 C CA . GLY A 1 83 ? -4.435 10.439 7.269 1.00 97.31 83 GLY A CA 1
ATOM 683 C C . GLY A 1 83 ? -3.078 9.727 7.312 1.00 97.31 83 GLY A C 1
ATOM 684 O O . GLY A 1 83 ? -2.088 10.327 7.722 1.00 97.31 83 GLY A O 1
ATOM 685 N N . LEU A 1 84 ? -3.016 8.481 6.829 1.00 96.56 84 LEU A N 1
ATOM 686 C CA . LEU A 1 84 ? -1.766 7.719 6.717 1.00 96.56 84 LEU A CA 1
ATOM 687 C C . LEU A 1 84 ? -0.777 8.361 5.739 1.00 96.56 84 LEU A C 1
ATOM 689 O O . LEU A 1 84 ? 0.412 8.432 6.029 1.00 96.56 84 LEU A O 1
ATOM 693 N N . LEU A 1 85 ? -1.258 8.864 4.600 1.00 95.69 85 LEU A N 1
ATOM 694 C CA . LEU A 1 85 ? -0.389 9.538 3.639 1.00 95.69 85 LEU A CA 1
ATOM 695 C C . LEU A 1 85 ? 0.166 10.846 4.208 1.00 95.69 85 LEU A C 1
ATOM 697 O O . LEU A 1 85 ? 1.355 11.102 4.068 1.00 95.69 85 LEU A O 1
ATOM 701 N N . ILE A 1 86 ? -0.663 11.640 4.895 1.00 96.88 86 ILE A N 1
ATOM 702 C CA . ILE A 1 86 ? -0.224 12.885 5.545 1.00 96.88 86 ILE A CA 1
ATOM 703 C C . ILE A 1 86 ? 0.889 12.607 6.566 1.00 96.88 86 ILE A C 1
ATOM 705 O O . ILE A 1 86 ? 1.877 13.335 6.596 1.00 96.88 86 ILE A O 1
ATOM 709 N N . SER A 1 87 ? 0.783 11.535 7.360 1.00 96.06 87 SER A N 1
ATOM 710 C CA . SER A 1 87 ? 1.813 11.190 8.355 1.00 96.06 87 SER A CA 1
ATOM 711 C C . SER A 1 87 ? 3.127 10.673 7.753 1.00 96.06 87 SER A C 1
ATOM 713 O O . SER A 1 87 ? 4.127 10.565 8.463 1.00 96.06 87 SER A O 1
ATOM 715 N N . LYS A 1 88 ? 3.140 10.355 6.454 1.00 94.75 88 LYS A N 1
ATOM 716 C CA . LYS A 1 88 ? 4.308 9.880 5.697 1.00 94.75 88 LYS A CA 1
ATOM 717 C C . LYS A 1 88 ? 4.597 10.744 4.466 1.00 94.75 88 LYS A C 1
ATOM 719 O O . LYS A 1 88 ? 5.260 10.274 3.547 1.00 94.75 88 LYS A O 1
ATOM 724 N N . LEU A 1 89 ? 4.103 11.984 4.439 1.00 93.81 89 LEU A N 1
ATOM 725 C CA . LEU A 1 89 ? 4.073 12.805 3.227 1.00 93.81 89 LEU A CA 1
ATOM 726 C C . LEU A 1 89 ? 5.474 13.117 2.687 1.00 93.81 89 LEU A C 1
ATOM 728 O O . LEU A 1 89 ? 5.694 13.032 1.484 1.00 93.81 89 LEU A O 1
ATOM 732 N N . GLU A 1 90 ? 6.420 13.417 3.577 1.00 93.12 90 GLU A N 1
ATOM 733 C CA . GLU A 1 90 ? 7.826 13.658 3.234 1.00 93.12 90 GLU A CA 1
ATOM 734 C C . GLU A 1 90 ? 8.451 12.435 2.547 1.00 93.12 90 GLU A C 1
ATOM 736 O O . GLU A 1 90 ? 8.832 12.507 1.381 1.00 93.12 90 GLU A O 1
ATOM 741 N N . ALA A 1 91 ? 8.427 11.277 3.217 1.00 92.06 91 ALA A N 1
ATOM 742 C CA . ALA A 1 91 ? 8.925 10.021 2.656 1.00 92.06 91 ALA A CA 1
ATOM 743 C C . ALA A 1 91 ? 8.209 9.641 1.348 1.00 92.06 91 ALA A C 1
ATOM 745 O O . ALA A 1 91 ? 8.815 9.099 0.429 1.00 92.06 91 ALA A O 1
ATOM 746 N N . PHE A 1 92 ? 6.909 9.916 1.237 1.00 94.00 92 PHE A N 1
ATOM 747 C CA . PHE A 1 92 ? 6.163 9.681 0.006 1.00 94.00 92 PHE A CA 1
ATOM 748 C C . PHE A 1 92 ? 6.672 10.552 -1.152 1.00 94.00 92 PHE A C 1
ATOM 750 O O . PHE A 1 92 ? 6.865 10.036 -2.256 1.00 94.00 92 PHE A O 1
ATOM 757 N N . PHE A 1 93 ? 6.922 11.844 -0.921 1.00 91.88 93 PHE A N 1
ATOM 758 C CA . PHE A 1 93 ? 7.435 12.730 -1.964 1.00 91.88 93 PHE A CA 1
ATOM 759 C C . PHE A 1 93 ? 8.837 12.347 -2.425 1.00 91.88 93 PHE A C 1
ATOM 761 O O . PHE A 1 93 ? 9.074 12.340 -3.632 1.00 91.88 93 PHE A O 1
ATOM 768 N N . GLU A 1 94 ? 9.730 11.952 -1.517 1.00 90.31 94 GLU A N 1
ATOM 769 C CA . GLU A 1 94 ? 11.057 11.447 -1.897 1.00 90.31 94 GLU A CA 1
ATOM 770 C C . GLU A 1 94 ? 10.962 10.262 -2.869 1.00 90.31 94 GLU A C 1
ATOM 772 O O . GLU A 1 94 ? 11.686 10.206 -3.865 1.00 90.31 94 GLU A O 1
ATOM 777 N N . LEU A 1 95 ? 10.023 9.344 -2.616 1.00 88.75 95 LEU A N 1
ATOM 778 C CA . LEU A 1 95 ? 9.845 8.130 -3.414 1.00 88.75 95 LEU A CA 1
ATOM 779 C C . LEU A 1 95 ? 9.167 8.371 -4.769 1.00 88.75 95 LEU A C 1
ATOM 781 O O . LEU A 1 95 ? 9.407 7.615 -5.712 1.00 88.75 95 LEU A O 1
ATOM 785 N N . VAL A 1 96 ? 8.304 9.386 -4.873 1.00 86.25 96 VAL A N 1
ATOM 786 C CA . VAL A 1 96 ? 7.472 9.618 -6.068 1.00 86.25 96 VAL A CA 1
ATOM 787 C C . VAL A 1 96 ? 8.009 10.728 -6.965 1.00 86.25 96 VAL A C 1
ATOM 789 O O . VAL A 1 96 ? 7.953 10.596 -8.185 1.00 86.25 96 VAL A O 1
ATOM 792 N N . VAL A 1 97 ? 8.536 11.808 -6.386 1.00 82.25 97 VAL A N 1
ATOM 793 C CA . VAL A 1 97 ? 9.032 12.979 -7.133 1.00 82.25 97 VAL A CA 1
ATOM 794 C C . VAL A 1 97 ? 10.482 12.776 -7.589 1.00 82.25 97 VAL A C 1
ATOM 796 O O . VAL A 1 97 ? 10.935 13.450 -8.507 1.00 82.25 97 VAL A O 1
ATOM 799 N N . GLY A 1 98 ? 11.199 11.809 -7.005 1.00 64.75 98 GLY A N 1
ATOM 800 C CA . GLY A 1 98 ? 12.555 11.465 -7.429 1.00 64.75 98 GLY A CA 1
ATOM 801 C C . GLY A 1 98 ? 13.609 12.478 -6.986 1.00 64.75 98 GLY A C 1
ATOM 802 O O . GLY A 1 98 ? 14.618 12.631 -7.666 1.00 64.75 98 GLY A O 1
ATOM 803 N N . LEU A 1 99 ? 13.411 13.149 -5.846 1.00 52.16 99 LEU A N 1
ATOM 804 C CA . LEU A 1 99 ? 14.351 14.154 -5.323 1.00 52.16 99 LEU A CA 1
ATOM 805 C C . LEU A 1 99 ? 15.740 13.582 -4.966 1.00 52.16 99 LEU A C 1
ATOM 807 O O . LEU A 1 99 ? 16.672 14.349 -4.770 1.00 52.16 99 LEU A O 1
ATOM 811 N N . ASN A 1 100 ? 15.880 12.251 -4.944 1.00 48.91 100 ASN A N 1
ATOM 812 C CA . ASN A 1 100 ? 17.131 11.526 -4.706 1.00 48.91 100 ASN A CA 1
ATOM 813 C C . ASN A 1 100 ? 17.555 10.645 -5.910 1.00 48.91 100 ASN A C 1
ATOM 815 O O . ASN A 1 100 ? 18.184 9.604 -5.704 1.00 48.91 100 ASN A O 1
ATOM 819 N N . SER A 1 101 ? 17.148 11.001 -7.140 1.00 45.62 101 SER A N 1
ATOM 820 C CA . SER A 1 101 ? 17.521 10.287 -8.384 1.00 45.62 101 SER A CA 1
ATOM 821 C C . SER A 1 101 ? 18.875 10.721 -8.926 1.00 45.62 101 SER A C 1
ATOM 823 O O . SER A 1 101 ? 19.130 11.945 -8.925 1.00 45.62 101 SER A O 1
#

Solvent-accessible surface area (backbone atoms only — not comparable to full-atom values): 5673 Å² total; per-residue (Å²): 130,68,63,66,52,49,51,49,39,48,52,42,52,53,52,60,30,67,56,80,91,46,77,87,59,70,60,64,68,60,52,52,51,40,59,54,47,38,66,76,35,72,67,36,38,51,52,44,50,54,52,37,57,57,37,31,70,46,88,50,64,59,32,22,50,32,27,50,56,55,47,49,60,42,43,79,75,30,72,65,49,44,54,55,45,63,80,39,44,68,66,48,44,48,53,71,75,44,81,82,113

Nearest PDB structures (foldseek):
  9bz0-assembly1_c  TM=9.649E-01  e=1.848E-04  Homo sapiens
  9fd2-assembly1_d  TM=9.375E-01  e=2.053E-04  Homo sapiens
  9er2-assembly1_M  TM=9.406E-01  e=7.646E-04  Homo sapiens
  8b3d-assembly1_c  TM=9.256E-01  e=4.571E-03  Homo sapiens
  1sza-assembly3_C  TM=5.820E-01  e=1.633E-01  Saccharomyces cerevisiae

pLDDT: mean 91.02, std 10.3, range [45.62, 97.94]

Secondary structure (DSSP, 8-state):
--HHHHHHHHHHHHHHHH--S-SS---HHHHHHHHHHTTS-HHHHHHHHHHHHHHHT-S-HHHHHHHHHHHHHHHTT-HHHHHHHHHTHHHHHHHHH-TT-